Protein AF-A0AAU5S5J6-F1 (afdb_monomer)

Structure (mmCIF, N/CA/C/O backbone):
data_AF-A0AAU5S5J6-F1
#
_entry.id   AF-A0AAU5S5J6-F1
#
loop_
_atom_site.group_PDB
_at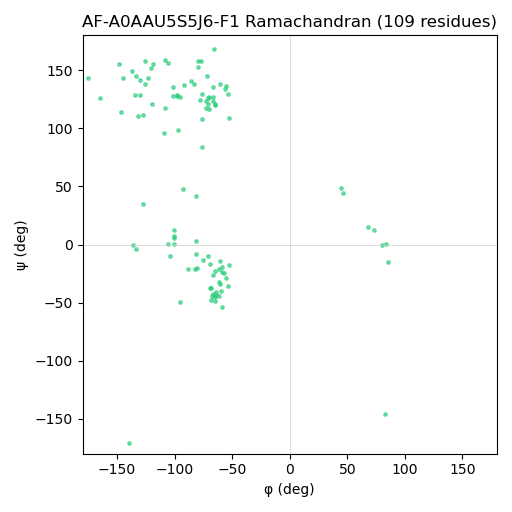om_site.id
_atom_site.type_symbol
_atom_site.label_atom_id
_atom_site.label_alt_id
_atom_site.label_comp_id
_atom_site.label_asym_id
_atom_site.label_entity_id
_atom_site.label_seq_id
_atom_site.pdbx_PDB_ins_code
_atom_site.Cartn_x
_atom_site.Cartn_y
_atom_site.Cartn_z
_atom_site.occupancy
_atom_site.B_iso_or_equiv
_atom_site.auth_seq_id
_atom_site.auth_comp_id
_atom_site.auth_asym_id
_atom_site.auth_atom_id
_atom_site.pdbx_PDB_model_num
ATOM 1 N N . MET A 1 1 ? 9.366 5.425 13.334 1.00 51.47 1 MET A N 1
ATOM 2 C CA . MET A 1 1 ? 8.099 4.636 13.401 1.00 51.47 1 MET A CA 1
ATOM 3 C C . MET A 1 1 ? 7.897 3.914 12.070 1.00 51.47 1 MET A C 1
ATOM 5 O O . MET A 1 1 ? 8.538 4.316 11.117 1.00 51.47 1 MET A O 1
ATOM 9 N N . SER A 1 2 ? 7.081 2.862 11.958 1.00 58.91 2 SER A N 1
ATOM 10 C CA . SER A 1 2 ? 6.815 2.204 10.659 1.00 58.91 2 SER A CA 1
ATOM 11 C C . SER A 1 2 ? 5.458 2.647 10.110 1.00 58.91 2 SER A C 1
ATOM 13 O O . SER A 1 2 ? 4.461 2.538 10.820 1.00 58.91 2 SER A O 1
ATOM 15 N N . ALA A 1 3 ? 5.401 3.111 8.861 1.00 64.44 3 ALA A N 1
ATOM 16 C CA . ALA A 1 3 ? 4.159 3.463 8.174 1.00 64.44 3 ALA A CA 1
ATOM 17 C C . ALA A 1 3 ? 3.750 2.350 7.201 1.00 64.44 3 ALA A C 1
ATOM 19 O O . ALA A 1 3 ? 4.571 1.815 6.455 1.00 64.44 3 ALA A O 1
ATOM 20 N N . ARG A 1 4 ? 2.464 1.991 7.189 1.00 73.06 4 ARG A N 1
ATOM 21 C CA . ARG A 1 4 ? 1.917 1.029 6.224 1.00 73.06 4 ARG A CA 1
ATOM 22 C C . ARG A 1 4 ? 1.525 1.748 4.943 1.00 73.06 4 ARG A C 1
ATOM 24 O O . ARG A 1 4 ? 0.969 2.843 4.982 1.00 73.06 4 ARG A O 1
ATOM 31 N N . PHE A 1 5 ? 1.788 1.109 3.817 1.00 76.31 5 PHE A N 1
ATOM 32 C CA . PHE A 1 5 ? 1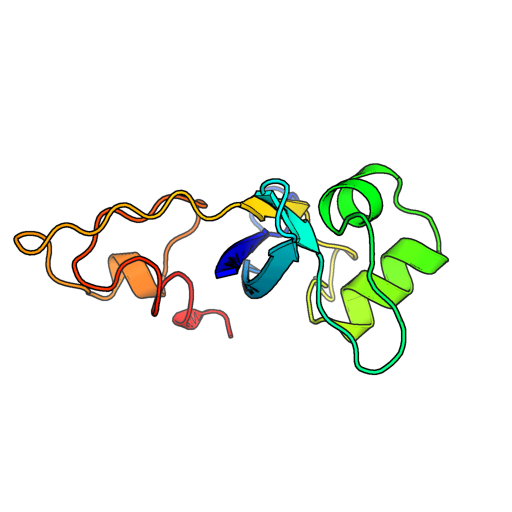.429 1.596 2.496 1.00 76.31 5 PHE A CA 1
ATOM 33 C C . PHE A 1 5 ? 0.632 0.550 1.736 1.00 76.31 5 PHE A C 1
ATOM 35 O O . PHE A 1 5 ? 0.691 -0.649 2.015 1.00 76.31 5 PHE A O 1
ATOM 42 N N . PHE A 1 6 ? -0.111 1.034 0.750 1.00 80.25 6 PHE A N 1
ATOM 43 C CA . PHE A 1 6 ? -0.961 0.224 -0.098 1.00 80.25 6 PHE A CA 1
ATOM 44 C C . PHE A 1 6 ? -0.639 0.492 -1.568 1.00 80.25 6 PHE A C 1
ATOM 46 O O . PHE A 1 6 ? -0.886 1.584 -2.087 1.00 80.25 6 PHE A O 1
ATOM 53 N N . GLY A 1 7 ? -0.063 -0.511 -2.228 1.00 84.56 7 GLY A N 1
ATOM 54 C CA . GLY A 1 7 ? 0.184 -0.525 -3.660 1.00 84.56 7 GLY A CA 1
ATOM 55 C C . GLY A 1 7 ? -1.056 -0.964 -4.436 1.00 84.56 7 GLY A C 1
ATOM 56 O O . GLY A 1 7 ? -1.718 -1.935 -4.061 1.00 84.56 7 GLY A O 1
ATOM 57 N N . TYR A 1 8 ? -1.350 -0.306 -5.558 1.00 87.00 8 TYR A N 1
ATOM 58 C CA . TYR A 1 8 ? -2.416 -0.715 -6.471 1.00 87.00 8 TYR A CA 1
ATOM 59 C C . TYR A 1 8 ? -2.099 -0.4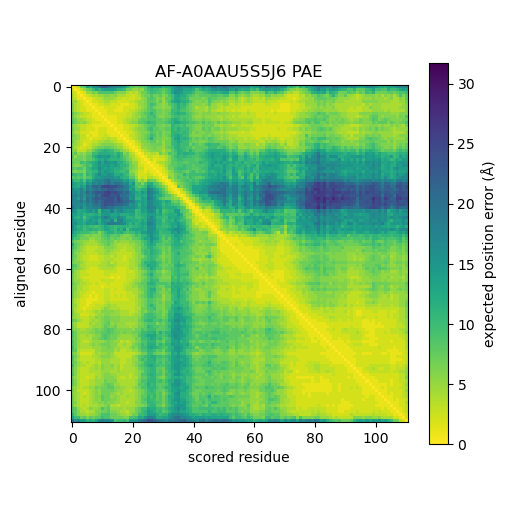59 -7.944 1.00 87.00 8 TYR A C 1
ATOM 61 O O . TYR A 1 8 ? -1.512 0.558 -8.307 1.00 87.00 8 TYR A O 1
ATOM 69 N N . CYS A 1 9 ? -2.537 -1.364 -8.822 1.00 89.12 9 CYS A N 1
ATOM 70 C CA . CYS A 1 9 ? -2.552 -1.079 -10.253 1.00 89.12 9 CYS A CA 1
ATOM 71 C C . CYS A 1 9 ? -3.642 -0.036 -10.562 1.00 89.12 9 CYS A C 1
ATOM 73 O O . CYS A 1 9 ? -4.802 -0.220 -10.185 1.00 89.12 9 CYS A O 1
ATOM 75 N N . GLU A 1 10 ? -3.282 1.051 -11.251 1.00 87.31 10 GLU A N 1
ATOM 76 C CA . GLU A 1 10 ? -4.222 2.122 -11.627 1.00 87.31 10 GLU A CA 1
ATOM 77 C C . GLU A 1 10 ? -5.050 1.797 -12.881 1.00 87.31 10 GLU A C 1
ATOM 79 O O . GLU A 1 10 ? -5.989 2.521 -13.211 1.00 87.31 10 GLU A O 1
ATOM 84 N N . ARG A 1 11 ? -4.731 0.703 -13.590 1.00 91.19 11 ARG A N 1
ATOM 85 C CA . ARG A 1 11 ? -5.489 0.290 -14.775 1.00 91.19 11 ARG A CA 1
ATOM 86 C C . ARG A 1 11 ? -6.897 -0.141 -14.379 1.00 91.19 11 ARG A C 1
ATOM 88 O O . ARG A 1 11 ? -7.090 -1.000 -13.516 1.00 91.19 11 ARG A O 1
ATOM 95 N N . LYS A 1 12 ? -7.892 0.463 -15.035 1.00 88.69 12 LYS A N 1
ATOM 96 C CA . LYS A 1 12 ? -9.316 0.182 -14.818 1.00 88.69 12 LYS A CA 1
ATOM 97 C C . LYS A 1 12 ? -9.579 -1.321 -14.962 1.00 88.69 12 LYS A C 1
ATOM 99 O O . LYS A 1 12 ? -9.172 -1.927 -15.943 1.00 88.69 12 LYS A O 1
ATOM 104 N N . GLY A 1 13 ? -10.254 -1.909 -13.974 1.00 87.75 13 GLY A N 1
ATOM 105 C CA . GLY A 1 13 ? -10.569 -3.343 -13.937 1.00 87.75 13 GLY A CA 1
ATOM 106 C C . GLY A 1 13 ? -9.470 -4.236 -13.350 1.00 87.75 13 GLY A C 1
ATOM 107 O O . GLY A 1 13 ? -9.769 -5.355 -12.947 1.00 87.75 13 GLY A O 1
ATOM 108 N N . CYS A 1 14 ? -8.232 -3.752 -13.203 1.00 89.25 14 CYS A N 1
ATOM 109 C CA . CYS A 1 14 ? -7.164 -4.543 -12.600 1.00 89.25 14 CYS A CA 1
ATOM 110 C C . CYS A 1 14 ? -7.314 -4.617 -11.070 1.00 89.25 14 CYS A C 1
ATOM 112 O O . CYS A 1 14 ? -7.446 -3.599 -10.377 1.00 89.25 14 CYS A O 1
ATOM 114 N N . THR A 1 15 ? -7.250 -5.834 -10.529 1.00 87.94 15 THR A N 1
ATOM 115 C CA . THR A 1 15 ? -7.437 -6.141 -9.102 1.00 87.94 15 THR A CA 1
ATOM 116 C C . THR A 1 15 ? -6.131 -6.359 -8.341 1.00 87.94 15 THR A C 1
ATOM 118 O O . THR A 1 15 ? -6.182 -6.561 -7.135 1.00 87.94 15 THR A O 1
ATOM 121 N N . VAL A 1 16 ? -4.968 -6.256 -8.996 1.00 87.62 16 VAL A N 1
ATOM 122 C CA . VAL A 1 16 ? -3.658 -6.440 -8.348 1.00 87.62 16 VAL A CA 1
ATOM 123 C C . VAL A 1 16 ? -3.417 -5.340 -7.314 1.00 87.62 16 VAL A C 1
ATOM 125 O O . VAL A 1 16 ? -3.429 -4.147 -7.644 1.00 87.62 16 VAL A O 1
ATOM 128 N N . ARG A 1 17 ? -3.224 -5.735 -6.056 1.00 85.88 17 ARG A N 1
ATOM 129 C CA . ARG A 1 17 ? -2.970 -4.868 -4.897 1.00 85.88 17 ARG A CA 1
ATOM 130 C C . ARG A 1 17 ? -1.869 -5.496 -4.051 1.00 85.88 17 ARG A C 1
ATOM 132 O O . ARG A 1 17 ? -1.760 -6.712 -4.034 1.00 85.88 17 ARG A O 1
ATOM 139 N N . LYS A 1 18 ? -1.059 -4.692 -3.366 1.00 82.19 18 LYS A N 1
ATOM 140 C CA . LYS A 1 18 ? 0.025 -5.199 -2.512 1.00 82.19 18 LYS A CA 1
ATOM 141 C C . LYS A 1 18 ? 0.215 -4.289 -1.295 1.00 82.19 18 LYS A C 1
ATOM 143 O O . LYS A 1 18 ? 0.583 -3.125 -1.478 1.00 82.19 18 LYS A O 1
ATOM 148 N N . PRO A 1 19 ? -0.053 -4.752 -0.063 1.00 73.62 19 PRO A N 1
ATOM 149 C CA . PRO A 1 19 ? 0.355 -4.016 1.126 1.00 73.62 19 PRO A CA 1
ATOM 150 C C . PRO A 1 19 ? 1.874 -4.104 1.299 1.00 73.62 19 PRO A C 1
ATOM 152 O O . PRO A 1 19 ? 2.480 -5.132 1.008 1.00 73.62 19 PRO A O 1
ATOM 155 N N . PHE A 1 20 ? 2.501 -3.038 1.793 1.00 73.56 20 PHE A N 1
ATOM 156 C CA . PHE A 1 20 ? 3.914 -3.078 2.165 1.00 73.56 20 PHE A CA 1
ATOM 157 C C . PHE A 1 20 ? 4.215 -2.148 3.340 1.00 73.56 20 PHE A C 1
ATOM 159 O O . PHE A 1 20 ? 3.500 -1.177 3.602 1.00 73.56 20 PHE A O 1
ATOM 166 N N . LEU A 1 21 ? 5.285 -2.460 4.069 1.00 67.44 21 LEU A N 1
ATOM 167 C CA . LEU A 1 21 ? 5.754 -1.660 5.194 1.00 67.44 21 LEU A CA 1
ATOM 168 C C . LEU A 1 21 ? 6.844 -0.691 4.720 1.00 67.44 21 LEU A C 1
ATOM 170 O O . LEU A 1 21 ? 7.844 -1.110 4.135 1.00 67.44 21 LEU A O 1
ATOM 174 N N . ALA A 1 22 ? 6.672 0.593 5.010 1.00 64.75 22 ALA A N 1
ATOM 175 C CA . ALA A 1 22 ? 7.725 1.594 4.931 1.00 64.75 22 ALA A CA 1
ATOM 176 C C . ALA A 1 22 ? 8.195 1.966 6.345 1.00 64.75 22 ALA A C 1
ATOM 178 O O . ALA A 1 22 ? 7.474 1.821 7.333 1.00 64.75 22 ALA A O 1
ATOM 179 N N . VAL A 1 23 ? 9.418 2.464 6.446 1.00 58.09 23 VAL A N 1
ATOM 180 C CA . VAL A 1 23 ? 9.939 3.104 7.651 1.00 58.09 23 VAL A CA 1
ATOM 181 C C . VAL A 1 23 ? 9.677 4.594 7.552 1.00 58.09 23 VAL A C 1
ATOM 183 O O . VAL A 1 23 ? 9.858 5.193 6.509 1.00 58.09 23 VAL A O 1
ATOM 186 N N . THR A 1 24 ? 9.245 5.208 8.633 1.00 59.06 24 THR A N 1
ATOM 187 C CA . THR A 1 24 ? 9.083 6.654 8.732 1.00 59.06 24 THR A CA 1
ATOM 188 C C . THR A 1 24 ? 10.313 7.234 9.414 1.00 59.06 24 THR A C 1
ATOM 190 O O . THR A 1 24 ? 10.699 6.743 10.483 1.00 59.06 24 THR A O 1
ATOM 193 N N . LEU A 1 25 ? 10.915 8.247 8.791 1.00 57.41 25 LEU A N 1
ATOM 194 C CA . LEU A 1 25 ? 11.955 9.089 9.380 1.00 57.41 25 LEU A CA 1
ATOM 195 C C . LEU A 1 25 ? 11.387 9.923 10.543 1.00 57.41 25 LEU A C 1
ATOM 197 O O . LEU A 1 25 ? 10.171 9.992 10.734 1.00 57.41 25 LEU A O 1
ATOM 201 N N . ASP A 1 26 ? 12.267 10.553 11.320 1.00 59.44 26 ASP A N 1
ATOM 202 C CA . ASP A 1 26 ? 11.883 11.336 12.507 1.00 59.44 26 ASP A CA 1
ATOM 203 C C . ASP A 1 26 ? 11.043 12.580 12.164 1.00 59.44 26 ASP A C 1
ATOM 205 O O . ASP A 1 26 ? 10.253 13.040 12.983 1.00 59.44 26 ASP A O 1
ATOM 209 N N . ASP A 1 27 ? 11.148 13.076 10.929 1.00 60.41 27 ASP A N 1
ATOM 210 C CA . ASP A 1 27 ? 10.349 14.180 10.381 1.00 60.41 27 ASP A CA 1
ATOM 211 C C . ASP A 1 27 ? 8.956 13.742 9.875 1.00 60.41 27 ASP A C 1
ATOM 213 O O . ASP A 1 27 ? 8.211 14.546 9.316 1.00 60.41 27 ASP A O 1
ATOM 217 N N . GLY A 1 28 ? 8.589 12.466 10.040 1.00 58.34 28 GLY A N 1
ATOM 218 C CA . GLY A 1 28 ? 7.332 11.915 9.532 1.00 58.34 28 GLY A CA 1
ATOM 219 C C . GLY A 1 28 ? 7.382 11.477 8.064 1.00 58.34 28 GLY A C 1
ATOM 220 O O . GLY A 1 28 ? 6.386 10.951 7.557 1.00 58.34 28 GLY A O 1
ATOM 221 N N . THR A 1 29 ? 8.522 11.617 7.379 1.00 60.62 29 THR A N 1
ATOM 222 C CA . THR A 1 29 ? 8.670 11.229 5.974 1.00 60.62 29 THR A CA 1
ATOM 223 C C . THR A 1 29 ? 8.715 9.704 5.826 1.00 60.62 29 THR A C 1
ATOM 225 O O . THR A 1 29 ? 9.587 9.042 6.397 1.00 60.62 29 THR A O 1
ATOM 228 N N . PRO A 1 30 ? 7.825 9.098 5.024 1.00 55.47 30 PRO A N 1
ATOM 229 C CA . PRO A 1 30 ? 7.865 7.671 4.751 1.00 55.47 30 PRO A CA 1
ATOM 230 C C . PRO A 1 30 ? 8.950 7.318 3.721 1.00 55.47 30 PRO A C 1
ATOM 232 O O . PRO A 1 30 ? 8.942 7.791 2.585 1.00 55.47 30 PRO A O 1
ATOM 235 N N . VAL A 1 31 ? 9.845 6.412 4.097 1.00 58.94 31 VAL A N 1
ATOM 236 C CA . VAL A 1 31 ? 10.918 5.842 3.279 1.00 58.94 31 VAL A CA 1
ATOM 237 C C . VAL A 1 31 ? 10.847 4.315 3.287 1.00 58.94 31 VAL A C 1
ATOM 239 O O . VAL A 1 31 ? 10.644 3.676 4.314 1.00 58.94 31 VAL A O 1
ATOM 242 N N . ALA A 1 32 ? 11.052 3.658 2.149 1.00 55.81 32 ALA A N 1
ATOM 243 C CA . ALA A 1 32 ? 11.282 2.215 2.187 1.00 55.81 32 ALA A CA 1
ATOM 244 C C . ALA A 1 32 ? 12.682 1.960 2.757 1.00 55.81 32 ALA A C 1
ATOM 246 O O . ALA A 1 32 ? 13.672 2.385 2.161 1.00 55.81 32 ALA A O 1
ATOM 247 N N . ARG A 1 33 ? 12.788 1.275 3.905 1.00 43.69 33 ARG A N 1
ATOM 248 C CA . ARG A 1 33 ? 14.096 0.854 4.420 1.00 43.69 33 ARG A CA 1
ATOM 249 C C . ARG A 1 33 ? 14.630 -0.259 3.526 1.00 43.69 33 ARG A C 1
ATOM 251 O O . ARG A 1 33 ? 13.964 -1.267 3.272 1.00 43.69 33 ARG A O 1
ATOM 258 N N . THR A 1 34 ? 15.835 -0.056 3.029 1.00 47.91 34 THR A N 1
ATOM 259 C CA . THR A 1 34 ? 16.634 -1.078 2.360 1.00 47.91 34 THR A CA 1
ATOM 260 C C . THR A 1 34 ? 17.932 -1.225 3.166 1.00 47.91 34 THR A C 1
ATOM 262 O O . THR A 1 34 ? 18.303 -0.257 3.839 1.00 47.91 34 THR A O 1
ATOM 265 N N . PRO A 1 35 ? 18.594 -2.396 3.175 1.00 40.88 35 PRO A N 1
ATOM 266 C CA . PRO A 1 35 ? 19.920 -2.559 3.787 1.00 40.88 35 PRO A CA 1
ATOM 267 C C . PRO A 1 35 ? 20.973 -1.542 3.300 1.00 40.88 35 PRO A C 1
ATOM 269 O O . PRO A 1 35 ? 21.987 -1.345 3.959 1.00 40.88 35 PRO A O 1
ATOM 272 N N . ASP A 1 36 ? 20.722 -0.891 2.165 1.00 37.31 36 ASP A N 1
ATOM 273 C CA . ASP A 1 36 ? 21.743 -0.304 1.311 1.00 37.31 36 ASP A CA 1
ATOM 274 C C . ASP A 1 36 ? 21.449 1.140 0.842 1.00 37.31 36 ASP A C 1
ATOM 276 O O . ASP A 1 36 ? 22.332 1.748 0.243 1.00 37.31 36 ASP A O 1
ATOM 280 N N . ARG A 1 37 ? 20.282 1.742 1.154 1.00 45.53 37 ARG A N 1
ATOM 281 C CA . ARG A 1 37 ? 19.985 3.200 1.044 1.00 45.53 37 ARG A CA 1
ATOM 282 C C . ARG A 1 37 ? 18.593 3.587 1.582 1.00 45.53 37 ARG A C 1
ATOM 284 O O . ARG A 1 37 ? 17.610 2.872 1.373 1.00 45.53 37 ARG A O 1
ATOM 291 N N . MET A 1 38 ? 18.500 4.762 2.218 1.00 45.84 38 MET A N 1
ATOM 292 C CA . MET A 1 38 ? 17.245 5.484 2.496 1.00 45.84 38 MET A CA 1
ATOM 293 C C . MET A 1 38 ? 16.682 6.042 1.183 1.00 45.84 38 MET A C 1
ATOM 295 O O . MET A 1 38 ? 17.350 6.834 0.526 1.00 45.84 38 MET A O 1
ATOM 299 N N . LEU A 1 39 ? 15.464 5.662 0.792 1.00 51.44 39 LEU A N 1
ATOM 300 C CA . LEU A 1 39 ? 14.813 6.208 -0.403 1.00 51.44 39 LEU A CA 1
ATOM 301 C C . LEU A 1 39 ? 13.653 7.127 -0.017 1.00 51.44 39 LEU A C 1
ATOM 303 O O . LEU A 1 39 ? 12.519 6.688 0.174 1.00 51.44 39 LEU A O 1
ATOM 307 N N . ILE A 1 40 ? 13.963 8.424 0.021 1.00 46.72 40 ILE A N 1
ATOM 308 C CA . ILE A 1 40 ? 13.076 9.470 -0.498 1.00 46.72 40 ILE A CA 1
ATOM 309 C C . ILE A 1 40 ? 12.758 9.032 -1.940 1.00 46.72 40 ILE A C 1
ATOM 311 O O . ILE A 1 40 ? 13.638 9.026 -2.784 1.00 46.72 40 ILE A O 1
ATOM 315 N N . SER A 1 41 ? 11.595 8.573 -2.366 1.00 53.31 41 SER A N 1
ATOM 316 C CA . SER A 1 41 ? 10.273 8.442 -1.789 1.00 53.31 41 SER A CA 1
ATOM 317 C C . SER A 1 41 ? 9.572 7.474 -2.758 1.00 53.31 41 SER A C 1
ATOM 319 O O . SER A 1 41 ? 9.600 7.699 -3.970 1.00 53.31 41 SER A O 1
ATOM 321 N N . LEU A 1 42 ? 8.986 6.364 -2.296 1.00 57.88 42 LEU A N 1
ATOM 322 C CA . LEU A 1 42 ? 8.225 5.465 -3.189 1.00 57.88 42 LEU A CA 1
ATOM 323 C C . LEU A 1 42 ? 7.064 6.192 -3.884 1.00 57.88 42 LEU A C 1
ATOM 325 O O . LEU A 1 42 ? 6.654 5.800 -4.972 1.00 57.88 42 LEU A O 1
ATOM 329 N N . TYR A 1 43 ? 6.583 7.284 -3.288 1.00 53.97 43 TYR A N 1
ATOM 330 C CA . TYR A 1 43 ? 5.642 8.198 -3.921 1.00 53.97 43 TYR A CA 1
ATOM 331 C C . TYR A 1 43 ? 6.272 8.892 -5.141 1.00 53.97 43 TYR A C 1
ATOM 333 O O . TYR A 1 43 ? 5.677 8.872 -6.212 1.00 53.97 43 TYR A O 1
ATOM 341 N N . ASN A 1 44 ? 7.510 9.389 -5.034 1.00 54.62 44 ASN A N 1
ATOM 342 C CA . ASN A 1 44 ? 8.264 9.926 -6.173 1.00 54.62 44 ASN A CA 1
ATOM 343 C C . ASN A 1 44 ? 8.572 8.843 -7.219 1.00 54.62 44 ASN A C 1
ATOM 345 O O . ASN A 1 44 ? 8.406 9.093 -8.407 1.00 54.62 44 ASN A O 1
ATOM 349 N N . ALA A 1 45 ? 8.948 7.626 -6.816 1.00 57.84 45 ALA A N 1
ATOM 350 C CA . ALA A 1 45 ? 9.162 6.519 -7.757 1.00 57.84 45 ALA A CA 1
ATOM 351 C C . ALA A 1 45 ? 7.878 6.166 -8.535 1.00 57.84 45 ALA A C 1
ATOM 353 O O . ALA A 1 45 ? 7.903 6.047 -9.759 1.00 57.84 45 ALA A O 1
ATOM 354 N N . ALA A 1 46 ? 6.739 6.089 -7.841 1.00 57.53 46 ALA A N 1
ATOM 355 C CA . ALA A 1 46 ? 5.430 5.876 -8.454 1.00 57.53 46 ALA A CA 1
ATOM 356 C C . ALA A 1 46 ? 4.931 7.078 -9.279 1.00 57.53 46 ALA A C 1
ATOM 358 O O . ALA A 1 46 ? 3.985 6.926 -10.057 1.00 57.53 46 ALA A O 1
ATOM 359 N N . TYR A 1 47 ? 5.516 8.266 -9.098 1.00 61.06 47 TYR A N 1
ATOM 360 C CA . TYR A 1 47 ? 5.134 9.492 -9.797 1.00 61.06 47 TYR A CA 1
ATOM 361 C C . TYR A 1 47 ? 5.997 9.760 -11.038 1.00 61.06 47 TYR A C 1
ATOM 363 O O . TYR A 1 47 ? 5.446 9.985 -12.111 1.00 61.06 47 TYR A O 1
ATOM 371 N N . PHE A 1 48 ? 7.326 9.690 -10.917 1.00 62.53 48 PHE A N 1
ATOM 372 C CA . PHE A 1 48 ? 8.273 10.029 -11.985 1.00 62.53 48 PHE A CA 1
ATOM 373 C C . PHE A 1 48 ? 8.510 8.901 -12.997 1.00 62.53 48 PHE A C 1
ATOM 375 O O . PHE A 1 48 ? 8.939 9.201 -14.106 1.00 62.53 48 PHE A O 1
ATOM 382 N N . ARG A 1 49 ? 8.237 7.632 -12.642 1.00 69.62 49 ARG A N 1
ATOM 383 C CA . ARG A 1 49 ? 8.312 6.461 -13.548 1.00 69.62 49 ARG A CA 1
ATOM 384 C C . ARG A 1 49 ? 9.572 6.431 -14.430 1.00 69.62 49 ARG A C 1
ATOM 386 O O . ARG A 1 49 ? 9.508 6.272 -15.646 1.00 69.62 49 ARG A O 1
ATOM 393 N N . THR A 1 50 ? 10.737 6.634 -13.818 1.00 72.12 50 THR A N 1
ATOM 394 C CA . THR A 1 50 ? 12.020 6.416 -14.506 1.00 72.12 50 THR A CA 1
ATOM 395 C C . THR A 1 50 ? 12.349 4.922 -14.524 1.00 72.12 50 THR A C 1
ATOM 397 O O . THR A 1 50 ? 11.907 4.197 -13.637 1.00 72.12 50 THR A O 1
ATOM 400 N N . ALA A 1 51 ? 13.201 4.454 -15.441 1.00 75.44 51 ALA A N 1
ATOM 401 C CA . ALA A 1 51 ? 13.642 3.050 -15.460 1.00 75.44 51 ALA A CA 1
ATOM 402 C C . ALA A 1 51 ? 14.227 2.581 -14.106 1.00 75.44 51 ALA A C 1
ATOM 404 O O . ALA A 1 51 ? 14.005 1.452 -13.673 1.00 75.44 51 ALA A O 1
ATOM 405 N N . ALA A 1 52 ? 14.926 3.471 -13.390 1.00 70.75 52 ALA A N 1
ATOM 406 C CA . ALA A 1 52 ? 15.437 3.189 -12.050 1.00 70.75 52 ALA A CA 1
ATOM 407 C C . ALA A 1 52 ? 14.316 3.075 -10.998 1.00 70.75 52 ALA A C 1
ATOM 409 O O . ALA A 1 52 ? 14.397 2.241 -10.093 1.00 70.75 52 ALA A O 1
ATOM 410 N N . SER A 1 53 ? 13.270 3.899 -11.118 1.00 69.50 53 SER A N 1
ATOM 411 C CA . SER A 1 53 ? 12.065 3.823 -10.285 1.00 69.50 53 SER A CA 1
ATOM 412 C C . SER A 1 53 ? 11.285 2.536 -10.546 1.00 69.50 53 SER A C 1
ATOM 414 O O . SER A 1 53 ? 10.881 1.876 -9.597 1.00 69.50 53 SER A O 1
ATOM 416 N N . ASP A 1 54 ? 11.140 2.137 -11.804 1.00 77.88 54 ASP A N 1
ATOM 417 C CA . ASP A 1 54 ? 10.414 0.933 -12.208 1.00 77.88 54 ASP A CA 1
ATOM 418 C C . ASP A 1 54 ? 11.102 -0.335 -11.685 1.00 77.88 54 ASP A C 1
ATOM 420 O O . ASP A 1 54 ? 10.470 -1.136 -10.996 1.00 77.88 54 ASP A O 1
ATOM 424 N N . ALA A 1 55 ? 12.421 -0.451 -11.871 1.00 77.25 55 ALA A N 1
ATOM 425 C CA . ALA A 1 55 ? 13.205 -1.560 -11.324 1.00 77.25 55 ALA A CA 1
ATOM 426 C C . ALA A 1 55 ? 13.166 -1.614 -9.783 1.00 77.25 55 ALA A C 1
ATOM 428 O O . ALA A 1 55 ? 13.230 -2.686 -9.181 1.00 77.25 55 ALA A O 1
ATOM 429 N N . LEU A 1 56 ? 13.066 -0.462 -9.109 1.00 73.56 56 LEU A N 1
ATOM 430 C CA . LEU A 1 56 ? 12.870 -0.416 -7.659 1.00 73.56 56 LEU A CA 1
ATOM 431 C C . LEU A 1 56 ? 11.486 -0.947 -7.262 1.00 73.56 56 LEU A C 1
ATOM 433 O O . LEU A 1 56 ? 11.391 -1.700 -6.293 1.00 73.56 56 LEU A O 1
ATOM 437 N N . MET A 1 57 ? 10.436 -0.554 -7.982 1.00 77.69 57 MET A N 1
ATOM 438 C CA . MET A 1 57 ? 9.063 -0.993 -7.723 1.00 77.69 57 MET A CA 1
ATOM 439 C C . MET A 1 57 ? 8.929 -2.504 -7.930 1.00 77.69 57 MET A C 1
ATOM 441 O O . MET A 1 57 ? 8.382 -3.184 -7.064 1.00 77.69 57 MET A O 1
ATOM 445 N N . GLU A 1 58 ? 9.519 -3.044 -8.997 1.00 81.06 58 GLU A N 1
ATOM 446 C CA . GLU A 1 58 ? 9.590 -4.484 -9.267 1.00 81.06 58 GLU A CA 1
ATOM 447 C C . GLU A 1 58 ?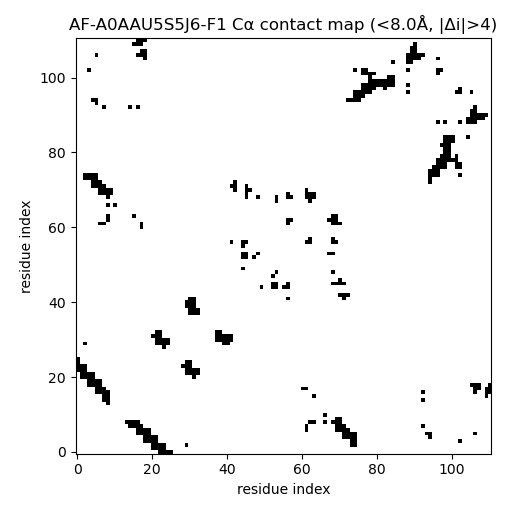 10.289 -5.259 -8.147 1.00 81.06 58 GLU A C 1
ATOM 449 O O . GLU A 1 58 ? 9.683 -6.141 -7.537 1.00 81.06 58 GLU A O 1
ATOM 454 N N . ARG A 1 59 ? 11.509 -4.859 -7.760 1.00 76.50 59 ARG A N 1
ATOM 455 C CA . ARG A 1 59 ? 12.246 -5.489 -6.645 1.00 76.50 59 ARG A CA 1
ATOM 456 C C . ARG A 1 59 ? 11.508 -5.442 -5.304 1.00 76.50 59 ARG A C 1
ATOM 458 O O . ARG A 1 59 ? 11.866 -6.168 -4.380 1.00 76.50 59 ARG A O 1
ATOM 465 N N . ARG A 1 60 ? 10.526 -4.552 -5.156 1.00 72.69 60 ARG A N 1
ATOM 466 C CA . ARG A 1 60 ? 9.720 -4.378 -3.939 1.00 72.69 60 ARG A CA 1
ATOM 467 C C . ARG A 1 60 ? 8.354 -5.053 -4.025 1.00 72.69 60 ARG A C 1
ATOM 469 O O . ARG A 1 60 ? 7.553 -4.884 -3.110 1.00 72.69 60 ARG A O 1
ATOM 476 N N . GLY A 1 61 ? 8.087 -5.795 -5.101 1.00 78.06 61 GLY A N 1
ATOM 477 C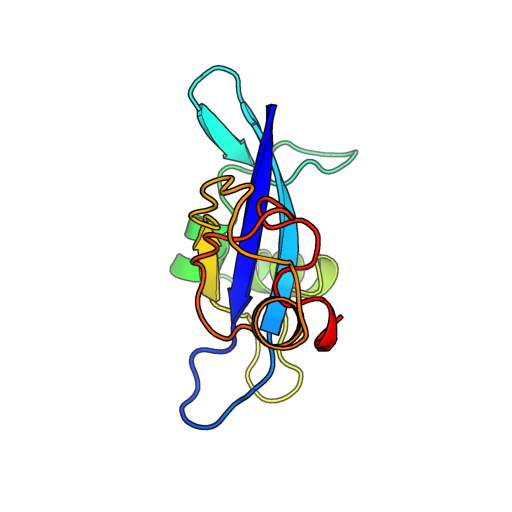 CA . GLY A 1 61 ? 6.794 -6.429 -5.346 1.00 78.06 61 GLY A CA 1
ATOM 478 C C . GLY A 1 61 ? 5.672 -5.428 -5.629 1.00 78.06 61 GLY A C 1
ATOM 479 O O . GLY A 1 61 ? 4.505 -5.794 -5.578 1.00 78.06 61 GLY A O 1
ATOM 480 N N . LEU A 1 62 ? 5.994 -4.165 -5.926 1.00 82.44 62 LEU A N 1
ATOM 481 C CA . LEU A 1 62 ? 5.045 -3.105 -6.291 1.00 82.44 62 LEU A CA 1
ATOM 482 C C . LEU A 1 62 ? 4.872 -3.036 -7.807 1.00 82.44 62 LEU A C 1
ATOM 484 O O . LEU A 1 62 ? 4.918 -1.970 -8.429 1.00 82.44 62 LEU A O 1
ATOM 488 N N . TRP A 1 63 ? 4.663 -4.210 -8.388 1.00 86.88 63 TRP A N 1
ATOM 489 C CA . TRP A 1 63 ? 4.582 -4.434 -9.817 1.00 86.88 63 TRP A CA 1
ATOM 490 C C . TRP A 1 63 ? 3.334 -5.230 -10.163 1.00 86.88 63 TRP A C 1
ATOM 492 O O . TRP A 1 63 ? 2.921 -6.136 -9.443 1.00 86.88 63 TRP A O 1
ATOM 502 N N . CYS A 1 64 ? 2.715 -4.857 -11.274 1.00 88.88 64 CYS A N 1
ATOM 503 C CA . CYS A 1 64 ? 1.667 -5.628 -11.906 1.00 88.88 64 CYS A CA 1
ATOM 504 C C . CYS A 1 64 ? 2.243 -6.228 -13.182 1.00 88.88 64 CYS A C 1
ATOM 506 O O . CYS A 1 64 ? 2.560 -5.484 -14.105 1.00 88.88 64 CYS A O 1
ATOM 508 N N . ASP A 1 65 ? 2.302 -7.554 -13.265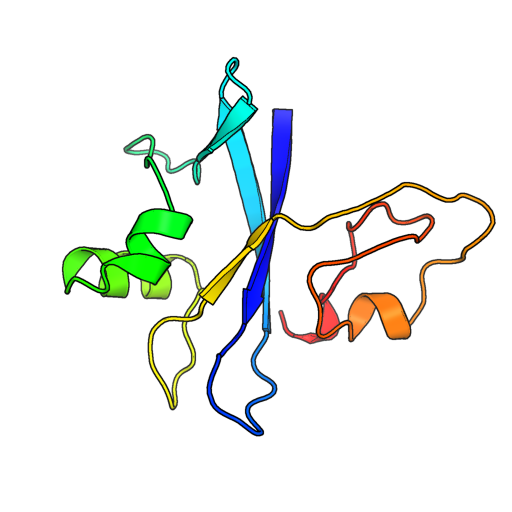 1.00 89.00 65 ASP A N 1
ATOM 509 C CA . ASP A 1 65 ? 2.930 -8.258 -14.392 1.00 89.00 65 ASP A CA 1
ATOM 510 C C . ASP A 1 65 ? 2.354 -7.852 -15.757 1.00 89.00 65 ASP A C 1
ATOM 512 O O . ASP A 1 65 ? 3.058 -7.838 -16.760 1.00 89.00 65 ASP A O 1
ATOM 516 N N . SER A 1 66 ? 1.079 -7.451 -15.796 1.00 90.94 66 SER A N 1
ATOM 517 C CA . SER A 1 66 ? 0.404 -7.018 -17.024 1.00 90.94 66 SER A CA 1
ATOM 518 C C . SER A 1 66 ? 0.541 -5.525 -17.336 1.00 90.94 66 SER A C 1
ATOM 520 O O . SER A 1 66 ? 0.295 -5.115 -18.467 1.00 90.94 66 SER A O 1
ATOM 522 N N . HIS A 1 67 ? 0.839 -4.681 -16.346 1.00 90.25 67 HIS A N 1
ATOM 523 C CA . HIS A 1 67 ? 0.670 -3.225 -16.476 1.00 90.25 67 HIS A CA 1
ATOM 524 C C . HIS A 1 67 ? 1.836 -2.395 -15.930 1.00 90.25 67 HIS A C 1
ATOM 526 O O . HIS A 1 67 ? 1.784 -1.165 -15.999 1.00 90.25 67 HIS A O 1
ATOM 532 N N . GLY A 1 68 ? 2.863 -3.045 -15.391 1.00 88.50 68 GLY A N 1
ATOM 533 C CA . GLY A 1 68 ? 4.064 -2.404 -14.891 1.00 88.50 68 GLY A CA 1
ATOM 534 C C . GLY A 1 68 ? 3.929 -1.845 -13.467 1.00 88.50 68 GLY A C 1
ATOM 535 O O . GLY A 1 68 ? 3.219 -2.420 -12.632 1.00 88.50 68 GLY A O 1
ATOM 536 N N . PRO A 1 69 ? 4.594 -0.717 -13.157 1.00 85.69 69 PRO A N 1
ATOM 537 C CA . PRO A 1 69 ? 4.719 -0.220 -11.792 1.00 85.69 69 PRO A CA 1
ATOM 538 C C . PRO A 1 69 ? 3.373 0.220 -11.217 1.00 85.69 69 PRO A C 1
ATOM 540 O O . PRO A 1 69 ? 2.605 0.954 -11.857 1.00 85.69 69 PRO A O 1
ATOM 543 N N . MET A 1 70 ? 3.114 -0.178 -9.974 1.00 85.19 70 MET A N 1
ATOM 544 C CA . MET A 1 70 ? 1.893 0.160 -9.243 1.00 85.19 70 MET A CA 1
ATOM 545 C C . MET A 1 70 ? 1.932 1.603 -8.710 1.00 85.19 70 MET A C 1
ATOM 547 O O . MET A 1 70 ? 2.991 2.191 -8.520 1.00 85.19 70 MET A O 1
ATOM 551 N N . ARG A 1 71 ? 0.770 2.197 -8.430 1.00 83.56 71 ARG A N 1
ATOM 552 C CA . ARG A 1 71 ? 0.680 3.410 -7.603 1.00 83.56 71 ARG A CA 1
ATOM 553 C C . ARG A 1 71 ? 0.777 3.028 -6.135 1.00 83.56 71 ARG A C 1
ATOM 555 O O . ARG A 1 71 ? 0.367 1.932 -5.761 1.00 83.56 71 ARG A O 1
ATOM 562 N N . VAL A 1 72 ? 1.263 3.941 -5.301 1.00 78.44 72 VAL A N 1
ATOM 563 C CA . VAL A 1 72 ? 1.317 3.758 -3.846 1.00 78.44 72 VAL A CA 1
ATOM 564 C C . VAL A 1 72 ? 0.576 4.877 -3.138 1.00 78.44 72 VAL A C 1
ATOM 566 O O . VAL A 1 72 ? 0.627 6.031 -3.556 1.00 78.44 72 VAL A O 1
ATOM 569 N N . ALA A 1 73 ? -0.100 4.529 -2.051 1.00 77.12 73 ALA A N 1
ATOM 570 C CA . ALA A 1 73 ? -0.715 5.484 -1.144 1.00 77.12 73 ALA A CA 1
ATOM 571 C C . ALA A 1 73 ? -0.386 5.111 0.310 1.00 77.12 73 ALA A C 1
ATOM 573 O O . ALA A 1 73 ? -0.318 3.913 0.619 1.00 77.12 73 ALA A O 1
ATOM 574 N N . PRO A 1 74 ? -0.199 6.097 1.207 1.00 77.00 74 PRO A N 1
ATOM 575 C CA . PRO A 1 74 ? -0.175 5.840 2.641 1.00 77.00 74 PRO A CA 1
ATOM 576 C C . PRO A 1 74 ? -1.464 5.132 3.063 1.00 77.00 74 PRO A C 1
ATOM 578 O O . PRO A 1 74 ? -2.553 5.512 2.628 1.00 77.00 74 PRO A O 1
ATOM 581 N N . LEU A 1 75 ? -1.353 4.106 3.905 1.00 81.25 75 LEU A N 1
ATOM 582 C CA . LEU A 1 75 ? -2.521 3.475 4.501 1.00 81.25 75 LEU A CA 1
ATOM 583 C C . LEU A 1 75 ? -3.042 4.380 5.618 1.00 81.25 75 LEU A C 1
ATOM 585 O O . LEU A 1 75 ? -2.430 4.473 6.681 1.00 81.25 75 LEU A O 1
ATOM 589 N N . ASN A 1 76 ? -4.185 5.023 5.384 1.00 84.56 76 ASN A N 1
ATOM 590 C CA . ASN A 1 76 ? -4.896 5.770 6.413 1.00 84.56 76 ASN A CA 1
ATOM 591 C C . ASN A 1 76 ? -5.616 4.778 7.336 1.00 84.56 76 ASN A C 1
ATOM 593 O O . ASN A 1 76 ? -6.769 4.409 7.093 1.00 84.56 76 ASN A O 1
ATOM 597 N N . ALA A 1 77 ? -4.881 4.265 8.322 1.00 86.56 77 ALA A N 1
ATOM 598 C CA . ALA A 1 77 ? -5.385 3.331 9.313 1.00 86.56 77 ALA A CA 1
ATOM 599 C C . ALA A 1 77 ? -5.765 4.064 10.604 1.00 86.56 77 ALA A C 1
ATOM 601 O O . ALA A 1 77 ? -4.964 4.798 11.177 1.00 86.56 77 ALA A O 1
ATOM 602 N N . THR A 1 78 ? -6.982 3.833 11.078 1.00 89.25 78 THR A N 1
ATOM 603 C CA . THR A 1 78 ? -7.466 4.267 12.387 1.00 89.25 78 THR A CA 1
ATOM 604 C C . THR A 1 78 ? -7.851 3.026 13.176 1.00 89.25 78 THR A C 1
ATOM 606 O O . THR A 1 78 ? -8.695 2.242 12.740 1.00 89.25 78 THR A O 1
ATOM 609 N N . TYR A 1 79 ? -7.224 2.819 14.333 1.00 89.94 79 TYR A N 1
ATOM 610 C CA . TYR A 1 79 ? -7.594 1.715 15.211 1.00 89.94 79 TYR A CA 1
ATOM 611 C C . TYR A 1 79 ? -9.003 1.942 15.765 1.00 89.94 79 TYR A C 1
ATOM 613 O O . TYR A 1 79 ? -9.270 2.967 16.390 1.00 89.94 79 TYR A O 1
ATOM 621 N N . ASN A 1 80 ? -9.890 0.974 15.543 1.00 93.56 80 ASN A N 1
ATOM 622 C CA . ASN A 1 80 ? -11.238 0.968 16.096 1.00 93.56 80 ASN A CA 1
ATOM 623 C C . ASN A 1 80 ? -11.513 -0.411 16.723 1.00 93.56 80 ASN A C 1
ATOM 625 O O . ASN A 1 80 ? -11.616 -1.392 15.979 1.00 93.56 80 ASN A O 1
ATOM 629 N N . PRO A 1 81 ? -11.617 -0.513 18.059 1.00 95.12 81 PRO A N 1
ATOM 630 C CA . PRO A 1 81 ? -11.813 -1.794 18.734 1.00 95.12 81 PRO A CA 1
ATOM 631 C C . PRO A 1 81 ? -13.179 -2.430 18.432 1.00 95.12 81 PRO A C 1
ATOM 633 O O . PRO A 1 81 ? -13.282 -3.656 18.432 1.00 95.12 81 PRO A O 1
ATOM 636 N N . ASP A 1 82 ? -14.195 -1.631 18.098 1.00 96.75 82 ASP A N 1
ATOM 637 C CA . ASP A 1 82 ? -15.566 -2.103 17.860 1.00 96.75 82 ASP A CA 1
ATOM 638 C C . ASP A 1 82 ? -15.745 -2.702 16.456 1.00 96.75 82 ASP A C 1
ATOM 640 O O . ASP A 1 82 ? -16.666 -3.480 16.196 1.00 96.75 82 ASP A O 1
ATOM 644 N N . LYS A 1 83 ? -14.849 -2.368 15.518 1.00 95.75 83 LYS A N 1
ATOM 645 C CA . LYS A 1 83 ? -14.880 -2.882 14.142 1.00 95.75 83 LYS A CA 1
ATOM 646 C C . LYS A 1 83 ? -13.946 -4.072 13.982 1.00 95.75 83 LYS A C 1
ATOM 648 O O . LYS A 1 83 ? -12.748 -3.920 13.747 1.00 95.75 83 LYS A O 1
ATOM 653 N N . LYS A 1 84 ? -14.511 -5.281 14.042 1.00 95.88 84 LYS A N 1
ATOM 654 C CA . LYS A 1 84 ? -13.767 -6.536 13.859 1.00 95.88 84 LYS A CA 1
ATOM 655 C C . LYS A 1 84 ? -13.017 -6.577 12.518 1.00 95.88 84 LYS A C 1
ATOM 657 O O . LYS A 1 84 ? -13.590 -6.312 11.463 1.00 95.88 84 LYS A O 1
ATOM 662 N N . CYS A 1 85 ? -11.748 -6.988 12.561 1.00 95.38 85 CYS A N 1
ATOM 663 C CA . CYS A 1 85 ? -10.997 -7.364 11.366 1.00 95.38 85 CYS A CA 1
ATOM 664 C C . CYS A 1 85 ? -11.597 -8.607 10.702 1.00 95.38 85 CYS A C 1
ATOM 666 O O . CYS A 1 85 ? -11.670 -9.671 11.317 1.00 95.38 85 CYS A O 1
ATOM 668 N N . ASP A 1 86 ? -12.013 -8.470 9.447 1.00 94.75 86 ASP A N 1
ATOM 669 C CA . ASP A 1 86 ? -12.652 -9.529 8.675 1.00 94.75 86 ASP A CA 1
ATOM 670 C C . ASP A 1 86 ? -12.156 -9.557 7.215 1.00 94.75 86 ASP A C 1
ATOM 672 O O . ASP A 1 86 ? -11.214 -8.856 6.822 1.00 94.75 86 ASP A O 1
ATOM 676 N N . GLY A 1 87 ? -12.825 -10.367 6.390 1.00 92.06 87 GLY A N 1
ATOM 677 C CA . GLY A 1 87 ? -12.523 -10.499 4.968 1.00 92.06 87 GLY A CA 1
ATOM 678 C C . GLY A 1 87 ? -12.593 -9.185 4.181 1.00 92.06 87 GLY A C 1
ATOM 679 O O . GLY A 1 87 ? -11.900 -9.066 3.175 1.00 92.06 87 GLY A O 1
ATOM 680 N N . ARG A 1 88 ? -13.349 -8.168 4.621 1.00 91.50 88 ARG A N 1
ATOM 681 C CA . ARG A 1 88 ? -13.391 -6.856 3.950 1.00 91.50 88 ARG A CA 1
ATOM 682 C C . ARG A 1 88 ? -12.065 -6.120 4.091 1.00 91.50 88 ARG A C 1
ATOM 684 O O . ARG A 1 88 ? -11.630 -5.490 3.133 1.00 91.50 88 ARG A O 1
ATOM 691 N N . CYS A 1 89 ? -11.408 -6.233 5.247 1.00 91.19 89 CYS A N 1
ATOM 692 C CA . CYS A 1 89 ? -10.066 -5.691 5.454 1.00 91.19 89 CYS A CA 1
ATOM 693 C C . CYS A 1 89 ? -9.034 -6.459 4.616 1.00 91.19 89 CYS A C 1
ATOM 695 O O . CYS A 1 89 ? -8.268 -5.847 3.869 1.00 91.19 89 CYS A O 1
ATOM 697 N N . ALA A 1 90 ? -9.073 -7.794 4.657 1.00 90.50 90 ALA A N 1
ATOM 698 C CA . ALA A 1 90 ? -8.152 -8.633 3.887 1.00 90.50 90 ALA A CA 1
ATOM 699 C C . ALA A 1 90 ? -8.260 -8.407 2.369 1.00 90.50 90 ALA A C 1
ATOM 701 O O . ALA A 1 90 ? -7.249 -8.429 1.673 1.00 90.50 90 ALA A O 1
ATOM 702 N N . ASN A 1 91 ? -9.464 -8.123 1.865 1.00 89.62 91 ASN A N 1
ATOM 703 C CA . ASN A 1 91 ? -9.743 -7.883 0.446 1.00 89.62 91 ASN A CA 1
ATOM 704 C C . ASN A 1 91 ? -9.858 -6.393 0.083 1.00 89.62 91 ASN A C 1
ATOM 706 O O . ASN A 1 91 ? -10.333 -6.053 -1.009 1.00 89.62 91 ASN A O 1
ATOM 710 N N . ALA A 1 92 ? -9.450 -5.488 0.972 1.00 88.25 92 ALA A N 1
ATOM 711 C CA . ALA A 1 92 ? -9.648 -4.062 0.776 1.00 88.25 92 ALA A CA 1
ATOM 712 C C . ALA A 1 92 ? -8.956 -3.538 -0.493 1.00 88.25 92 ALA A C 1
ATOM 714 O O . ALA A 1 92 ? -7.821 -3.885 -0.809 1.00 88.25 92 ALA A O 1
ATOM 715 N N . LYS A 1 93 ? -9.660 -2.662 -1.221 1.00 86.06 93 LYS A N 1
ATOM 716 C CA . LYS A 1 93 ? -9.201 -2.090 -2.502 1.00 86.06 93 LYS A CA 1
ATOM 717 C C . LYS A 1 93 ? -8.718 -0.643 -2.397 1.00 86.06 93 LYS A C 1
ATOM 719 O O . LYS A 1 93 ? -8.199 -0.110 -3.376 1.00 86.06 93 LYS A O 1
ATOM 724 N N . ARG A 1 94 ? -8.943 -0.001 -1.249 1.00 85.44 94 ARG A N 1
ATOM 725 C CA . ARG A 1 94 ? -8.608 1.401 -0.961 1.00 85.44 94 ARG A CA 1
ATOM 726 C C . ARG A 1 94 ? -7.619 1.459 0.195 1.00 85.44 94 ARG A C 1
ATOM 728 O O . ARG A 1 94 ? -7.616 0.563 1.031 1.00 85.44 94 ARG A O 1
ATOM 735 N N . ALA A 1 95 ? -6.838 2.528 0.278 1.00 86.12 95 ALA A N 1
ATOM 736 C CA . ALA A 1 95 ? -5.850 2.743 1.334 1.00 86.12 95 ALA A CA 1
ATOM 737 C C . ALA A 1 95 ? -6.469 3.303 2.634 1.00 86.12 95 ALA A C 1
ATOM 739 O O . ALA A 1 95 ? -5.910 4.203 3.254 1.00 86.12 95 ALA A O 1
ATOM 740 N N . THR A 1 96 ? -7.629 2.793 3.050 1.00 88.81 96 THR A N 1
ATOM 741 C CA . THR A 1 96 ? -8.324 3.229 4.271 1.00 88.81 96 THR A CA 1
ATOM 742 C C . THR A 1 96 ? -8.696 2.016 5.101 1.00 88.81 96 THR A C 1
ATOM 744 O O . THR A 1 96 ? -9.300 1.084 4.574 1.00 88.81 96 THR A O 1
ATOM 747 N N . CYS A 1 97 ? -8.346 2.035 6.382 1.00 90.56 97 CYS A N 1
ATOM 748 C CA . CYS A 1 97 ? -8.651 0.974 7.329 1.00 90.56 97 CYS A CA 1
ATOM 749 C C . CYS A 1 97 ? -9.173 1.598 8.623 1.00 90.56 97 CYS A C 1
ATOM 751 O O . CYS A 1 97 ? -8.526 2.467 9.187 1.00 90.56 97 CYS A O 1
ATOM 753 N 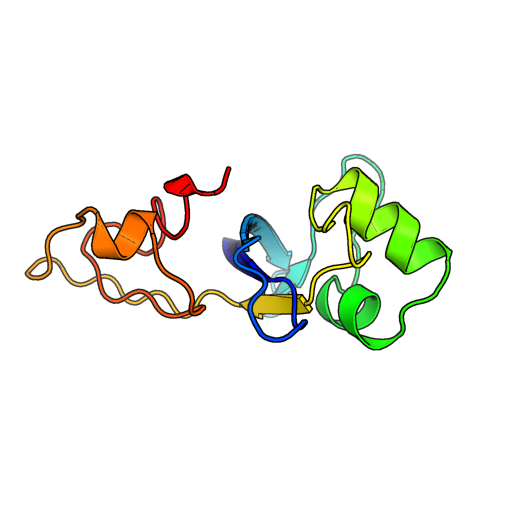N . ASP A 1 98 ? -10.318 1.147 9.112 1.00 94.75 98 ASP A N 1
ATOM 754 C CA . ASP A 1 98 ? -10.924 1.606 10.365 1.00 94.75 98 ASP A CA 1
ATOM 755 C C . ASP A 1 98 ? -11.260 0.416 11.272 1.00 94.75 98 ASP A C 1
ATOM 757 O O . ASP A 1 98 ? -12.290 0.378 11.932 1.00 94.75 98 ASP A O 1
ATOM 761 N N . CYS A 1 99 ? -10.410 -0.606 11.219 1.00 94.19 99 CYS A N 1
ATOM 762 C CA . CYS A 1 99 ? -10.614 -1.928 11.793 1.00 94.19 99 CYS A CA 1
ATOM 763 C C . CYS A 1 99 ? -9.717 -2.137 13.018 1.00 94.19 99 CYS A C 1
ATOM 765 O O . CYS A 1 99 ? -8.653 -1.524 13.135 1.00 94.19 99 CYS A O 1
ATOM 767 N N . SER A 1 100 ? -10.085 -3.073 13.892 1.00 95.25 100 SER A N 1
ATOM 768 C CA . SER A 1 100 ? -9.318 -3.439 15.091 1.00 95.25 100 SER A CA 1
ATOM 769 C C . SER A 1 100 ? -7.908 -3.962 14.782 1.00 95.25 100 SER A C 1
ATOM 771 O O . SER A 1 100 ? -7.038 -4.012 15.639 1.00 95.25 100 SER A O 1
ATOM 773 N N . CYS A 1 101 ? -7.636 -4.303 13.527 1.00 90.81 101 CYS A N 1
ATOM 774 C CA . CYS A 1 101 ? -6.320 -4.674 13.025 1.00 90.81 101 CYS A CA 1
ATOM 775 C C . CYS A 1 101 ? -5.354 -3.498 12.822 1.00 90.81 101 CYS A C 1
ATOM 777 O O . CYS A 1 101 ? -4.179 -3.737 12.545 1.00 90.81 101 CYS A O 1
ATOM 779 N N . ASN A 1 102 ? -5.834 -2.249 12.841 1.00 88.12 102 ASN A N 1
ATOM 780 C CA . ASN A 1 102 ? -5.044 -1.057 12.515 1.00 88.12 102 ASN A CA 1
ATOM 781 C C . ASN A 1 102 ? -4.200 -1.210 11.226 1.00 88.12 102 ASN A C 1
ATOM 783 O O . ASN A 1 102 ? -2.998 -0.927 11.175 1.00 88.12 102 ASN A O 1
ATOM 787 N N . GLY A 1 103 ? -4.815 -1.765 10.182 1.00 85.88 103 GLY A N 1
ATOM 788 C CA . GLY A 1 103 ? -4.168 -1.979 8.892 1.00 85.88 103 GLY A CA 1
ATOM 789 C C . GLY A 1 103 ? -3.256 -3.206 8.792 1.00 85.88 103 GLY A C 1
ATOM 790 O O . GLY A 1 103 ? -2.700 -3.434 7.724 1.00 85.88 103 GLY A O 1
ATOM 791 N N . ALA A 1 104 ? -3.090 -4.004 9.853 1.00 85.19 104 ALA A N 1
ATOM 792 C CA . ALA A 1 104 ? -2.172 -5.148 9.854 1.00 85.19 104 ALA A CA 1
ATOM 793 C C . ALA A 1 104 ? -2.506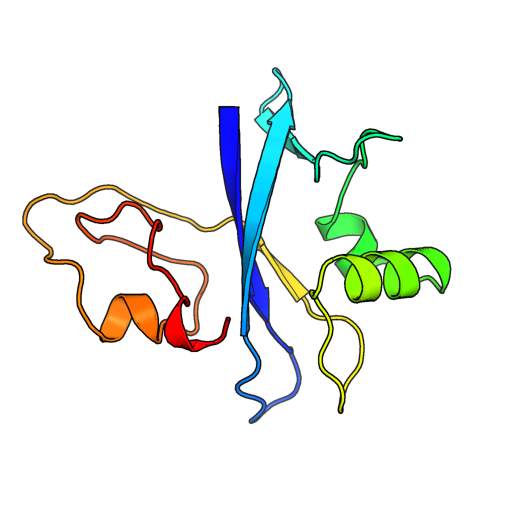 -6.206 8.789 1.00 85.19 104 ALA A C 1
ATOM 795 O O . ALA A 1 104 ? -1.604 -6.701 8.125 1.00 85.19 104 ALA A O 1
ATOM 796 N N . ASN A 1 105 ? -3.794 -6.493 8.587 1.00 87.62 105 ASN A N 1
ATOM 797 C CA . ASN A 1 105 ? -4.263 -7.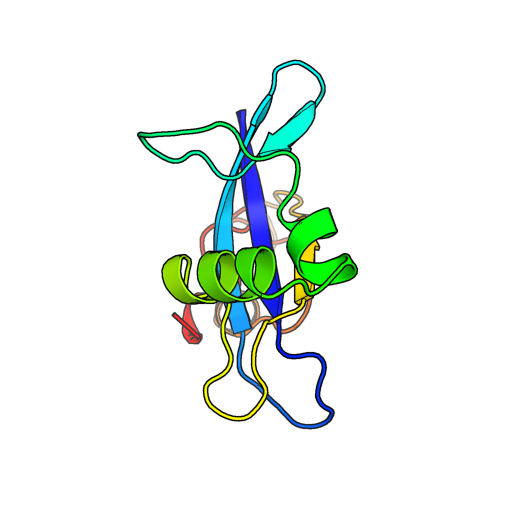498 7.626 1.00 87.62 105 ASN A CA 1
ATOM 798 C C . ASN A 1 105 ? -4.762 -6.871 6.314 1.00 87.62 105 ASN A C 1
ATOM 800 O O . ASN A 1 105 ? -5.368 -7.545 5.484 1.00 87.62 105 ASN A O 1
ATOM 804 N N . HIS A 1 106 ? -4.577 -5.562 6.142 1.00 86.56 106 HIS A N 1
ATOM 805 C CA . HIS A 1 106 ? -5.226 -4.802 5.082 1.00 86.56 106 HIS A CA 1
ATOM 806 C C . HIS A 1 106 ? -4.670 -5.163 3.710 1.00 86.56 106 HIS A C 1
ATOM 808 O O . HIS A 1 106 ? -3.497 -4.933 3.438 1.00 86.56 106 HIS A O 1
ATOM 814 N N . GLY A 1 107 ? -5.508 -5.722 2.839 1.00 81.75 107 GLY A N 1
ATOM 815 C CA . GLY A 1 107 ? -5.074 -6.199 1.524 1.00 81.75 107 GLY A CA 1
ATOM 816 C C . GLY A 1 107 ? -4.253 -7.496 1.552 1.00 81.75 107 GLY A C 1
ATOM 817 O O . GLY A 1 107 ? -3.668 -7.844 0.529 1.00 81.75 107 GLY A O 1
ATOM 818 N N . ALA A 1 108 ? -4.202 -8.213 2.682 1.00 83.06 108 ALA A N 1
ATOM 819 C CA . ALA A 1 108 ? -3.417 -9.443 2.823 1.00 83.06 108 ALA A CA 1
ATOM 820 C C . ALA A 1 108 ? -3.851 -10.572 1.869 1.00 83.06 108 ALA A C 1
ATOM 822 O O . ALA A 1 108 ? -3.053 -11.451 1.570 1.00 83.06 108 ALA A O 1
ATOM 823 N N . ALA A 1 109 ? -5.083 -10.540 1.347 1.00 83.19 109 ALA A N 1
ATOM 824 C CA . ALA A 1 109 ? -5.560 -11.526 0.374 1.00 83.19 109 ALA A CA 1
ATOM 825 C C . ALA A 1 109 ? -4.917 -11.383 -1.021 1.00 83.19 109 ALA A C 1
ATOM 827 O O . ALA A 1 109 ? -5.119 -12.241 -1.874 1.00 83.19 109 ALA A O 1
ATOM 828 N N . TYR A 1 110 ? -4.172 -10.300 -1.268 1.00 73.88 110 TYR A N 1
ATOM 829 C CA . TYR A 1 110 ? -3.495 -10.054 -2.543 1.00 73.88 110 TYR A CA 1
ATOM 830 C C . TYR A 1 110 ? -1.973 -10.281 -2.476 1.00 73.88 110 TYR A C 1
ATOM 832 O O . TYR A 1 110 ? -1.287 -10.049 -3.477 1.00 73.88 110 TYR A O 1
ATOM 840 N N . CYS A 1 111 ? -1.443 -10.678 -1.309 1.00 56.25 111 CYS A N 1
ATOM 841 C CA . CYS A 1 111 ? -0.021 -10.954 -1.080 1.00 56.25 111 CYS A CA 1
ATOM 842 C C . CYS A 1 111 ? 0.461 -12.184 -1.845 1.00 56.25 111 CYS A C 1
ATOM 844 O O . CYS A 1 111 ? -0.223 -13.224 -1.797 1.00 56.25 111 CYS A O 1
#

Solvent-accessible surface area (backbone atoms only — not comparable to full-atom values): 6201 Å² total; per-residue (Å²): 96,76,42,51,31,31,28,32,45,82,55,88,90,53,79,59,36,33,54,47,79,25,35,25,47,97,87,67,50,63,20,46,76,51,103,85,53,84,33,91,30,61,59,53,32,49,66,69,64,40,74,71,30,39,55,50,27,48,80,68,63,33,50,35,96,90,73,44,63,23,40,62,39,69,42,53,50,39,74,26,84,87,34,75,69,47,70,65,41,21,62,38,90,61,49,66,32,63,22,51,49,47,47,73,50,40,20,54,74,52,108

pLDDT: mean 76.35, std 15.23, range [37.31, 96.75]

Sequence (111 aa):
MSARFFGYCERKGCTVRKPFLAVTLDDGTPVARTPDRMLISLYNAAYFRTAASDALMERRGLWCDSHGPMRVAPLNATYNPDKKCDGRCANAKRATCDCSCNGANHGAAYC

Secondary structure (DSSP, 8-state):
-EEEEEEE--STT---EEEEEEEEPTTS-EEEE-SS-EES-HHHHHHH--HHHHHHHHHTT-EETTTEEPEEEE-EE---TTS---HHHHT--SSEE-STTTTTTTTGGG-

Radius of gyration: 14.03 Å; Cα contacts (8 Å, |Δi|>4): 222; chains: 1; bounding box: 37×26×36 Å

Foldseek 3Di:
DKFKKKWAAPPPPDQQIDIDIFDADPVRATFRDDPPDTDDHLQVLLVVVDPVSQVVQVVRVQADPVRGGTHMDTQQFDADDVAADDVCQLSPPDSYHDHNCRSVNGVVVND

Nearest PDB structures (foldseek):
  1a1a-assembly1_B  TM=4.293E-01  e=7.664E-01  Homo sapiens
  4u5w-assembly1_B  TM=3.662E-01  e=6.719E-01  Homo sapiens
  1s2k-assembly1_A  TM=3.158E-01  e=5.509E+00  Scytalidium lignicola
  2o56-assembly1_G  TM=2.692E-01  e=7.653E+00  Salmonella enterica subsp. enterica serovar Typhimurium str. LT2

Mean predicted aligned error: 7.64 Å